Protein AF-A0A925H4L3-F1 (afdb_monomer_lite)

pLDDT: mean 75.93, std 16.61, range [45.19, 95.88]

Foldseek 3Di:
DVVVVVVVVVVVVVLVVVVVVVVVVVVVVCCVVVVVVVVVVVCCCVVCVVVVPVPPPPPDPPPPPPPPPDD

Structure (mmCIF, N/CA/C/O backbone):
data_AF-A0A925H4L3-F1
#
_entry.id   AF-A0A925H4L3-F1
#
loop_
_atom_site.group_PDB
_atom_site.id
_atom_site.type_symbol
_atom_site.label_atom_id
_atom_site.label_alt_id
_atom_site.label_comp_id
_atom_site.label_asym_id
_atom_site.label_entity_id
_atom_site.label_seq_id
_atom_site.pdbx_PDB_ins_code
_atom_site.Cartn_x
_atom_site.Cartn_y
_atom_site.Cartn_z
_atom_site.occupancy
_atom_site.B_iso_or_equiv
_atom_site.auth_seq_id
_atom_site.auth_comp_id
_atom_site.auth_asym_id
_atom_site.auth_atom_id
_atom_site.pdbx_PDB_model_num
ATOM 1 N N . MET A 1 1 ? -5.146 -20.350 19.273 1.00 56.69 1 MET A N 1
ATOM 2 C CA . MET A 1 1 ? -5.710 -19.948 17.957 1.00 56.69 1 MET A CA 1
ATOM 3 C C . MET A 1 1 ? -6.913 -18.996 18.026 1.00 56.69 1 MET A C 1
ATOM 5 O O . MET A 1 1 ? -6.999 -18.128 17.171 1.00 56.69 1 MET A O 1
ATOM 9 N N . ARG A 1 2 ? -7.823 -19.069 19.017 1.00 68.81 2 ARG A N 1
ATOM 10 C CA . ARG A 1 2 ? -9.000 -18.160 19.092 1.00 68.81 2 ARG A CA 1
ATOM 11 C C . ARG A 1 2 ? -8.672 -16.683 19.385 1.00 68.81 2 ARG A C 1
ATOM 13 O O . ARG A 1 2 ? -9.506 -15.820 19.133 1.00 68.81 2 ARG A O 1
ATOM 20 N N . THR A 1 3 ? -7.491 -16.404 19.930 1.00 79.00 3 THR A N 1
ATOM 21 C CA . THR A 1 3 ? -6.995 -15.055 20.249 1.00 79.00 3 THR A CA 1
ATOM 22 C C . THR A 1 3 ? -6.565 -14.293 19.001 1.00 79.00 3 THR A C 1
ATOM 24 O O . THR A 1 3 ? -7.114 -13.230 18.750 1.00 79.00 3 THR A O 1
ATOM 27 N N . LEU A 1 4 ? -5.743 -14.894 18.133 1.00 86.06 4 LEU A N 1
ATOM 28 C CA . LEU A 1 4 ? -5.286 -14.265 16.881 1.00 86.06 4 LEU A CA 1
ATOM 29 C C . LEU A 1 4 ? -6.447 -13.766 16.009 1.00 86.06 4 LEU A C 1
ATOM 31 O O . LEU A 1 4 ? -6.439 -12.647 15.508 1.00 86.06 4 LEU A O 1
ATOM 35 N N . LEU A 1 5 ? -7.491 -14.584 15.873 1.00 89.62 5 LEU A N 1
ATOM 36 C CA . LEU A 1 5 ? -8.666 -14.250 15.068 1.00 89.62 5 LEU A CA 1
ATOM 37 C C . LEU A 1 5 ? -9.500 -13.118 15.698 1.00 89.62 5 LEU A C 1
ATOM 39 O O . LEU A 1 5 ? -10.106 -12.316 14.986 1.00 89.62 5 LEU A O 1
ATOM 43 N N . LYS A 1 6 ? -9.505 -13.013 17.035 1.00 84.69 6 LYS A N 1
ATOM 44 C CA . LYS A 1 6 ? -10.092 -11.870 17.743 1.00 84.69 6 LYS A CA 1
ATOM 45 C C . LYS A 1 6 ? -9.251 -10.617 17.541 1.00 84.69 6 LYS A C 1
ATOM 47 O O . LYS A 1 6 ? -9.834 -9.589 17.220 1.00 84.69 6 LYS A O 1
ATOM 52 N N . ASP A 1 7 ? -7.933 -10.705 17.663 1.00 87.31 7 ASP A N 1
ATOM 53 C CA . ASP A 1 7 ? -7.032 -9.555 17.551 1.00 87.31 7 ASP A CA 1
ATOM 54 C C . ASP A 1 7 ? -7.083 -8.940 16.150 1.00 87.31 7 ASP A C 1
ATOM 56 O O . ASP A 1 7 ? -7.242 -7.728 16.018 1.00 87.31 7 ASP A O 1
ATOM 60 N N . VAL A 1 8 ? -7.097 -9.770 15.101 1.00 87.31 8 VAL A N 1
ATOM 61 C CA . VAL A 1 8 ? -7.303 -9.313 13.716 1.00 87.31 8 VAL A CA 1
ATOM 62 C C . VAL A 1 8 ? -8.666 -8.634 13.564 1.00 87.31 8 VAL A C 1
ATOM 64 O O . VAL A 1 8 ? -8.751 -7.533 13.021 1.00 87.31 8 VAL A O 1
ATOM 67 N N . ARG A 1 9 ? -9.745 -9.228 14.094 1.00 86.25 9 ARG A N 1
ATOM 68 C CA . ARG A 1 9 ? -11.090 -8.631 14.027 1.00 86.25 9 ARG A CA 1
ATOM 69 C C . ARG A 1 9 ? -11.180 -7.306 14.790 1.00 86.25 9 ARG A C 1
ATOM 71 O O . ARG A 1 9 ? -11.846 -6.378 14.331 1.00 86.25 9 ARG A O 1
ATOM 78 N N . PHE A 1 10 ? -10.520 -7.207 15.941 1.00 85.56 10 PHE A N 1
ATOM 79 C CA . PHE A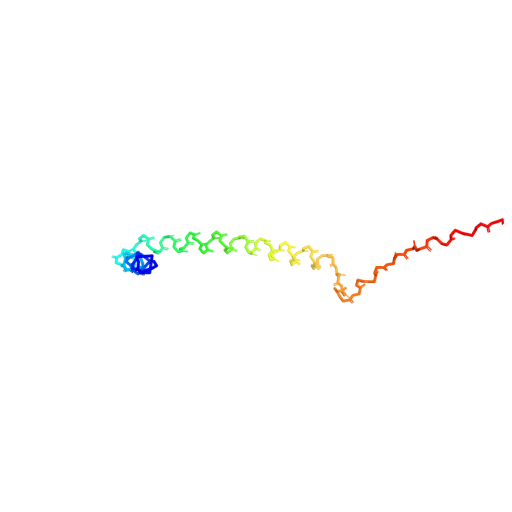 1 10 ? -10.426 -5.977 16.725 1.00 85.56 10 PHE A CA 1
ATOM 80 C C . PHE A 1 10 ? -9.598 -4.910 16.003 1.00 85.56 10 PHE A C 1
ATOM 82 O O . PHE A 1 10 ? -10.018 -3.753 15.964 1.00 85.56 10 PHE A O 1
ATOM 89 N N . GLY A 1 11 ? -8.484 -5.294 15.378 1.00 84.69 11 GLY A N 1
ATOM 90 C CA . GLY A 1 11 ? -7.649 -4.423 14.553 1.00 84.69 11 GLY A CA 1
ATOM 91 C C . GLY A 1 11 ? -8.418 -3.854 13.364 1.00 84.69 11 GLY A C 1
ATOM 92 O O . GLY A 1 11 ? -8.515 -2.638 13.228 1.00 84.69 11 GLY A O 1
ATOM 93 N N . VAL A 1 12 ? -9.077 -4.705 12.574 1.00 85.75 12 VAL A N 1
ATOM 94 C CA . VAL A 1 12 ? -9.919 -4.273 11.441 1.00 85.75 12 VAL A CA 1
ATOM 95 C C . VAL A 1 12 ? -11.025 -3.325 11.908 1.00 85.75 12 VAL A C 1
ATOM 97 O O . VAL A 1 12 ? -11.259 -2.285 11.296 1.00 85.75 12 VAL A O 1
ATOM 100 N N . ARG A 1 13 ? -11.673 -3.622 13.042 1.00 83.69 13 ARG A N 1
ATOM 101 C CA . ARG A 1 13 ? -12.707 -2.743 13.600 1.00 83.69 13 ARG A CA 1
ATOM 102 C C . ARG A 1 13 ? -12.149 -1.404 14.082 1.00 83.69 13 ARG A C 1
ATOM 104 O O . ARG A 1 13 ? -12.862 -0.411 14.006 1.00 83.69 13 ARG A O 1
ATOM 111 N N . ARG A 1 14 ? -10.900 -1.354 14.555 1.00 83.00 14 ARG A N 1
ATOM 112 C CA . ARG A 1 14 ? -10.200 -0.104 14.895 1.00 83.00 14 ARG A CA 1
ATOM 113 C C . ARG A 1 14 ? -9.882 0.710 13.644 1.00 83.00 14 ARG A C 1
ATOM 115 O O . ARG A 1 14 ? -10.215 1.889 13.639 1.00 83.00 14 ARG A O 1
ATOM 122 N N . LEU A 1 15 ? -9.365 0.086 12.579 1.00 81.12 15 LEU A N 1
ATOM 123 C CA . LEU A 1 15 ? -9.130 0.762 11.295 1.00 81.12 15 LEU A CA 1
ATOM 124 C C . LEU A 1 15 ? -10.426 1.354 10.713 1.00 81.12 15 LEU A C 1
ATOM 126 O O . LEU A 1 15 ? -10.446 2.512 10.302 1.00 81.12 15 LEU A O 1
ATOM 130 N N . LEU A 1 16 ? -11.533 0.609 10.743 1.00 81.88 16 LEU A N 1
ATOM 131 C CA . LEU A 1 16 ? -12.837 1.098 10.269 1.00 81.88 16 LEU A CA 1
ATOM 132 C C . LEU A 1 16 ? -13.401 2.247 11.123 1.00 81.88 16 LEU A C 1
ATOM 134 O O . LEU A 1 16 ? -14.206 3.035 10.639 1.00 81.88 16 LEU A O 1
ATOM 138 N N . LYS A 1 17 ? -12.990 2.352 12.393 1.00 82.69 17 LYS A N 1
ATOM 139 C CA . LYS A 1 17 ? -13.440 3.402 13.320 1.00 82.69 17 LYS A CA 1
ATOM 140 C C . LYS A 1 17 ? -12.593 4.680 13.233 1.00 82.69 17 LYS A C 1
ATOM 142 O O . LYS A 1 17 ? -13.042 5.720 13.702 1.00 82.69 17 LYS A O 1
ATOM 147 N N . SER A 1 18 ? -11.399 4.618 12.635 1.00 80.88 18 SER A N 1
ATOM 148 C CA . SER A 1 18 ? -10.501 5.759 12.401 1.00 80.88 18 SER A CA 1
ATOM 149 C C . SER A 1 18 ? -10.281 5.991 10.895 1.00 80.88 18 SER A C 1
ATOM 151 O O . SER A 1 18 ? -9.196 5.703 10.377 1.00 80.88 18 SER A O 1
ATOM 153 N N . PRO A 1 19 ? -11.292 6.502 10.167 1.00 77.12 19 PRO A N 1
ATOM 154 C CA . PRO A 1 19 ? -11.270 6.557 8.705 1.00 77.12 19 PRO A CA 1
ATOM 155 C C . PRO A 1 19 ? -10.120 7.405 8.148 1.00 77.12 19 PRO A C 1
ATOM 157 O O . PRO A 1 19 ? -9.519 7.010 7.158 1.00 77.12 19 PRO A O 1
ATOM 160 N N . GLY A 1 20 ? -9.743 8.510 8.804 1.00 87.12 20 GLY A N 1
ATOM 161 C CA . GLY A 1 20 ? -8.651 9.373 8.331 1.00 87.12 20 GLY A CA 1
ATOM 162 C C . GLY A 1 20 ? -7.297 8.657 8.251 1.00 87.12 20 GLY A C 1
ATOM 163 O O . GLY A 1 20 ? -6.648 8.668 7.208 1.00 87.12 20 GLY A O 1
ATOM 164 N N . PHE A 1 21 ? -6.897 7.967 9.324 1.00 86.94 21 PHE A N 1
ATOM 165 C CA . PHE A 1 21 ? -5.648 7.197 9.344 1.00 86.94 21 PHE A CA 1
ATOM 166 C C . PHE A 1 21 ? -5.680 6.039 8.344 1.00 86.94 21 PHE A C 1
ATOM 168 O O . PHE A 1 21 ? -4.716 5.820 7.618 1.00 86.94 21 PHE A O 1
ATOM 175 N N . THR A 1 22 ? -6.802 5.323 8.275 1.00 90.44 22 THR A N 1
ATOM 176 C CA . THR A 1 22 ? -6.960 4.181 7.372 1.00 90.44 22 THR A CA 1
ATOM 177 C C . THR A 1 22 ? -6.873 4.599 5.910 1.00 90.44 22 THR A C 1
ATOM 179 O O . THR A 1 22 ? -6.206 3.921 5.137 1.00 90.44 22 THR A O 1
ATOM 182 N N . VAL A 1 23 ? -7.474 5.729 5.529 1.00 92.38 23 VAL A N 1
ATOM 183 C CA . VAL A 1 23 ? -7.381 6.256 4.160 1.00 92.38 23 VAL A CA 1
ATOM 184 C C . VAL A 1 23 ? -5.936 6.585 3.801 1.00 92.38 23 VAL A C 1
ATOM 186 O O . VAL A 1 23 ? -5.472 6.160 2.749 1.00 92.38 23 VAL A O 1
ATOM 189 N N . ILE A 1 24 ? -5.201 7.274 4.679 1.00 94.69 24 ILE A N 1
ATOM 190 C CA . ILE A 1 24 ? -3.788 7.604 4.436 1.00 94.69 24 ILE A CA 1
ATOM 191 C C . ILE A 1 24 ? -2.943 6.329 4.358 1.00 94.69 24 ILE A C 1
ATOM 193 O O . ILE A 1 24 ? -2.131 6.187 3.449 1.00 94.69 24 ILE A O 1
ATOM 197 N N . ALA A 1 25 ? -3.148 5.377 5.270 1.00 93.06 25 ALA A N 1
ATOM 198 C CA . ALA A 1 25 ? -2.424 4.111 5.276 1.00 93.06 25 ALA A CA 1
ATOM 199 C C . ALA A 1 25 ? -2.670 3.304 3.991 1.00 93.06 25 ALA A C 1
ATOM 201 O O . ALA A 1 25 ? -1.721 2.824 3.375 1.00 93.06 25 ALA A O 1
ATOM 202 N N . VAL A 1 26 ? -3.930 3.195 3.559 1.00 94.19 26 VAL A N 1
ATOM 203 C CA . VAL A 1 26 ? -4.308 2.510 2.315 1.00 94.19 26 VAL A CA 1
ATOM 204 C C . VAL A 1 26 ? -3.760 3.249 1.100 1.00 94.19 26 VAL A C 1
ATOM 206 O O . VAL A 1 26 ? -3.217 2.600 0.214 1.00 94.19 26 VAL A O 1
ATOM 209 N N . ALA A 1 27 ? -3.849 4.580 1.060 1.00 95.75 27 ALA A N 1
ATOM 210 C CA . ALA A 1 27 ? -3.316 5.382 -0.036 1.00 95.75 27 ALA A CA 1
ATOM 211 C C . ALA A 1 27 ? -1.799 5.213 -0.160 1.00 95.75 27 ALA A C 1
ATOM 213 O O . ALA A 1 27 ? -1.316 4.906 -1.242 1.00 95.75 27 ALA A O 1
ATOM 214 N N . SER A 1 28 ? -1.053 5.322 0.941 1.00 95.69 28 SER A N 1
ATOM 215 C CA . SER A 1 28 ? 0.398 5.105 0.960 1.00 95.69 28 SER A CA 1
ATOM 216 C C . SER A 1 28 ? 0.776 3.692 0.523 1.00 95.69 28 SER A C 1
ATOM 218 O O . SER A 1 28 ? 1.698 3.518 -0.272 1.00 95.69 28 SER A O 1
ATOM 220 N N . LEU A 1 29 ? 0.048 2.677 1.000 1.00 95.00 29 LEU A N 1
ATOM 221 C CA . LEU A 1 29 ? 0.280 1.287 0.619 1.00 95.00 29 LEU A CA 1
ATOM 222 C C . LEU A 1 29 ? -0.009 1.063 -0.871 1.00 95.00 29 LEU A C 1
ATOM 224 O O . LEU A 1 29 ? 0.804 0.472 -1.577 1.00 95.00 29 LEU A O 1
ATOM 228 N N . ALA A 1 30 ? -1.136 1.578 -1.361 1.00 95.88 30 ALA A N 1
ATOM 229 C CA . ALA A 1 30 ? -1.516 1.506 -2.764 1.00 95.88 30 ALA A CA 1
ATOM 230 C C . ALA A 1 30 ? -0.515 2.241 -3.660 1.00 95.88 30 ALA A C 1
ATOM 232 O O . ALA A 1 30 ? -0.185 1.744 -4.731 1.00 95.88 30 ALA A O 1
ATOM 233 N N . LEU A 1 31 ? 0.005 3.388 -3.216 1.00 95.88 31 LEU A N 1
ATOM 234 C CA . LEU A 1 31 ? 0.975 4.177 -3.967 1.00 95.88 31 LEU A CA 1
ATOM 235 C C . LEU A 1 31 ? 2.339 3.485 -4.008 1.00 95.88 31 LEU A C 1
ATOM 237 O O . LEU A 1 31 ? 2.939 3.414 -5.071 1.00 95.88 31 LEU A O 1
ATOM 241 N N . GLY A 1 32 ? 2.796 2.902 -2.897 1.00 95.00 32 GLY A N 1
ATOM 242 C CA . GLY A 1 32 ? 4.037 2.123 -2.859 1.00 95.00 32 GLY A CA 1
ATOM 243 C C . GLY A 1 32 ? 3.976 0.868 -3.735 1.00 95.00 32 GLY A C 1
ATOM 244 O O . GLY A 1 32 ? 4.879 0.624 -4.535 1.00 95.00 32 GLY A O 1
ATOM 245 N N . ILE A 1 33 ? 2.888 0.096 -3.635 1.00 95.88 33 ILE A N 1
ATOM 246 C CA . ILE A 1 33 ? 2.681 -1.100 -4.467 1.00 95.88 33 ILE A CA 1
ATOM 247 C C . ILE A 1 33 ? 2.519 -0.693 -5.935 1.00 95.88 33 ILE A C 1
ATOM 249 O O . ILE A 1 33 ? 3.219 -1.207 -6.801 1.00 95.88 33 ILE A O 1
ATOM 253 N N . GLY A 1 34 ? 1.636 0.268 -6.209 1.00 93.94 34 GLY A N 1
ATOM 254 C CA . GLY A 1 34 ? 1.321 0.742 -7.551 1.00 93.94 34 GLY A CA 1
ATOM 255 C C . GLY A 1 34 ? 2.521 1.364 -8.254 1.00 93.94 34 GLY A C 1
ATOM 256 O O . GLY A 1 34 ? 2.726 1.083 -9.428 1.00 93.94 34 GLY A O 1
ATOM 257 N N . ALA A 1 35 ? 3.354 2.134 -7.550 1.00 95.75 35 ALA A N 1
ATOM 258 C CA . ALA A 1 35 ? 4.585 2.689 -8.104 1.00 95.75 35 ALA A CA 1
ATOM 259 C C . ALA A 1 35 ? 5.576 1.584 -8.483 1.00 95.75 35 ALA A C 1
ATOM 261 O O . ALA A 1 35 ? 6.065 1.577 -9.611 1.00 95.75 35 ALA A O 1
ATOM 262 N N . ASN A 1 36 ? 5.821 0.609 -7.601 1.00 93.44 36 ASN A N 1
ATOM 263 C CA . ASN A 1 36 ? 6.707 -0.515 -7.918 1.00 93.44 36 ASN A CA 1
ATOM 264 C C . ASN A 1 36 ? 6.183 -1.342 -9.100 1.00 93.44 36 ASN A C 1
ATOM 266 O O . ASN A 1 36 ? 6.943 -1.671 -10.012 1.00 93.44 36 ASN A O 1
ATOM 270 N N . THR A 1 37 ? 4.884 -1.645 -9.124 1.00 93.88 37 THR A N 1
ATOM 271 C CA . THR A 1 37 ? 4.253 -2.356 -10.241 1.00 93.88 37 THR A CA 1
ATOM 272 C C . THR A 1 37 ? 4.300 -1.540 -11.531 1.00 93.88 37 THR A C 1
ATOM 274 O O . THR A 1 37 ? 4.591 -2.100 -12.584 1.00 93.88 37 THR A O 1
ATOM 277 N N . ALA A 1 38 ? 4.056 -0.229 -11.475 1.00 93.12 38 ALA A N 1
ATOM 278 C CA . ALA A 1 38 ? 4.101 0.656 -12.635 1.00 93.12 38 ALA A CA 1
ATOM 279 C C . ALA A 1 38 ? 5.517 0.769 -13.196 1.00 93.12 38 ALA A C 1
ATOM 281 O O . ALA A 1 38 ? 5.678 0.692 -14.406 1.00 93.12 38 ALA A O 1
ATOM 282 N N . ILE A 1 39 ? 6.539 0.882 -12.343 1.00 91.12 39 ILE A N 1
ATOM 283 C CA . ILE A 1 39 ? 7.940 0.896 -12.770 1.00 91.12 39 ILE A CA 1
ATOM 284 C C . ILE A 1 39 ? 8.295 -0.432 -13.430 1.00 91.12 39 ILE A C 1
ATOM 286 O O . ILE A 1 39 ? 8.810 -0.422 -14.540 1.00 91.12 39 ILE A O 1
ATOM 290 N N . PHE A 1 40 ? 7.984 -1.571 -12.806 1.00 85.12 40 PHE A N 1
ATOM 291 C CA . PHE A 1 40 ? 8.287 -2.872 -13.403 1.00 85.12 40 PHE A CA 1
ATOM 292 C C . PHE A 1 40 ? 7.530 -3.085 -14.716 1.00 85.12 40 PHE A C 1
ATOM 294 O O . PHE A 1 40 ? 8.123 -3.506 -15.701 1.00 85.12 40 PHE A O 1
ATOM 301 N N . SER A 1 41 ? 6.245 -2.733 -14.765 1.00 86.38 41 SER A N 1
ATOM 302 C CA . SER A 1 41 ? 5.420 -2.816 -15.972 1.00 86.38 41 SER A CA 1
ATOM 303 C C . SER A 1 41 ? 5.922 -1.883 -17.072 1.00 86.38 41 SER A C 1
ATOM 305 O O . SER A 1 41 ? 6.000 -2.285 -18.230 1.00 86.38 41 SER A O 1
ATOM 307 N N . LEU A 1 42 ? 6.330 -0.659 -16.728 1.00 87.38 42 LEU A N 1
ATOM 308 C CA . LEU A 1 42 ? 6.893 0.313 -17.660 1.00 87.38 42 LEU A CA 1
ATOM 309 C C . LEU A 1 42 ? 8.255 -0.143 -18.170 1.00 87.38 42 LEU A C 1
ATOM 311 O O . LEU A 1 42 ? 8.483 -0.096 -19.371 1.00 87.38 42 LEU A O 1
ATOM 315 N N . VAL A 1 43 ? 9.143 -0.612 -17.295 1.00 86.56 43 VAL A N 1
ATOM 316 C CA . VAL A 1 43 ? 10.445 -1.170 -17.676 1.00 86.56 43 VAL A CA 1
ATOM 317 C C . VAL A 1 43 ? 10.231 -2.379 -18.572 1.00 86.56 43 VAL A C 1
ATOM 319 O O . VAL A 1 43 ? 10.765 -2.410 -19.669 1.00 86.56 43 VAL A O 1
ATOM 322 N N . ASN A 1 44 ? 9.380 -3.320 -18.176 1.00 79.62 44 ASN A N 1
ATOM 323 C CA . ASN A 1 44 ? 9.023 -4.478 -18.984 1.00 79.62 44 ASN A CA 1
ATOM 324 C C . ASN A 1 44 ? 8.457 -4.047 -20.347 1.00 79.62 44 ASN A C 1
ATOM 326 O O . ASN A 1 44 ? 8.895 -4.538 -21.374 1.00 79.62 44 ASN A O 1
ATOM 330 N N . THR A 1 45 ? 7.557 -3.066 -20.396 1.00 78.00 45 THR A N 1
ATOM 331 C CA . THR A 1 45 ? 6.934 -2.604 -21.647 1.00 78.00 45 THR A CA 1
ATOM 332 C C . THR A 1 45 ? 7.902 -1.823 -22.528 1.00 78.00 45 THR A C 1
ATOM 334 O O . THR A 1 45 ? 7.908 -2.023 -23.732 1.00 78.00 45 THR A O 1
ATOM 337 N N . VAL A 1 46 ? 8.727 -0.936 -21.975 1.00 77.62 46 VAL A N 1
ATOM 338 C CA . VAL A 1 46 ? 9.662 -0.095 -22.737 1.00 77.62 46 VAL A CA 1
ATOM 339 C C . VAL A 1 46 ? 10.883 -0.899 -23.168 1.00 77.62 46 VAL A C 1
ATOM 341 O O . VAL A 1 46 ? 11.317 -0.763 -24.308 1.00 77.62 46 VAL A O 1
ATOM 344 N N . LEU A 1 47 ? 11.413 -1.756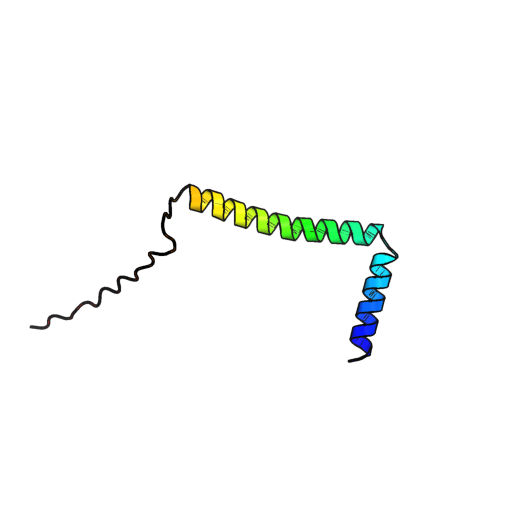 -22.295 1.00 65.31 47 LEU A N 1
ATOM 345 C CA . LEU A 1 47 ? 12.561 -2.608 -22.591 1.00 65.31 47 LEU A CA 1
ATOM 346 C C . LEU A 1 47 ? 12.161 -3.749 -23.545 1.00 65.31 47 LEU A C 1
ATOM 348 O O . LEU A 1 47 ? 12.866 -3.963 -24.526 1.00 65.31 47 LEU A O 1
ATOM 352 N N . LEU A 1 48 ? 10.999 -4.400 -23.353 1.00 59.59 48 LEU A N 1
ATOM 353 C CA . LEU A 1 48 ? 10.506 -5.468 -24.248 1.00 59.59 48 LEU A CA 1
ATOM 354 C C . LEU A 1 4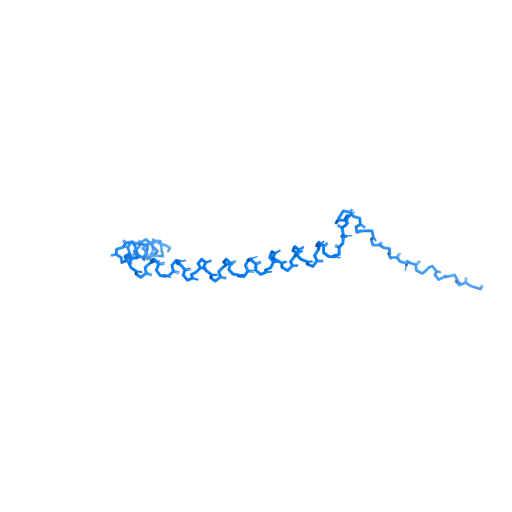8 ? 9.733 -4.974 -25.482 1.00 59.59 48 LEU A C 1
ATOM 356 O O . LEU A 1 48 ? 9.537 -5.753 -26.406 1.00 59.59 48 LEU A O 1
ATOM 360 N N . ARG A 1 49 ? 9.271 -3.716 -25.559 1.00 56.12 49 ARG A N 1
ATOM 361 C CA . ARG A 1 49 ? 8.825 -3.150 -26.854 1.00 56.12 49 ARG A CA 1
ATOM 362 C C . ARG A 1 49 ? 9.956 -2.515 -27.645 1.00 56.12 49 ARG A C 1
ATOM 364 O O . ARG A 1 49 ? 9.814 -2.409 -28.858 1.00 56.12 49 ARG A O 1
ATOM 371 N N . ARG A 1 50 ? 11.062 -2.093 -27.014 1.00 52.06 50 ARG A N 1
ATOM 372 C CA . ARG A 1 50 ? 12.268 -1.691 -27.764 1.00 52.06 50 ARG A CA 1
ATOM 373 C C . ARG A 1 50 ? 13.116 -2.881 -28.210 1.00 52.06 50 ARG A C 1
ATOM 375 O O . ARG A 1 50 ? 13.805 -2.747 -29.213 1.00 52.06 50 ARG A O 1
ATOM 382 N N . LEU A 1 51 ? 13.045 -4.028 -27.532 1.00 45.19 51 LEU A N 1
ATOM 383 C CA . LEU A 1 51 ? 13.550 -5.301 -28.047 1.00 45.19 51 LEU A CA 1
ATOM 384 C C . LEU A 1 51 ? 12.358 -6.151 -28.492 1.00 45.19 51 LEU A C 1
ATOM 386 O O . LEU A 1 51 ? 11.745 -6.773 -27.633 1.00 45.19 51 LEU A O 1
ATOM 390 N N . PRO A 1 52 ? 12.006 -6.195 -29.788 1.00 49.47 52 PRO A N 1
ATOM 391 C CA . PRO A 1 52 ? 10.962 -7.074 -30.300 1.00 49.47 52 PRO A CA 1
ATOM 392 C C . PRO A 1 52 ? 11.347 -8.535 -30.038 1.00 49.47 52 PRO A C 1
ATOM 394 O O . PRO A 1 52 ? 11.922 -9.205 -30.888 1.00 49.47 52 PRO A O 1
ATOM 397 N N . VAL A 1 53 ? 11.028 -9.054 -28.856 1.00 50.28 53 VAL A N 1
ATOM 398 C CA . VAL A 1 53 ? 11.058 -10.490 -28.583 1.00 50.28 53 VAL A CA 1
ATOM 399 C C . VAL A 1 53 ? 9.716 -11.053 -29.017 1.00 50.28 53 VAL A C 1
ATOM 401 O O . VAL A 1 53 ? 8.837 -11.385 -28.227 1.00 50.28 53 VAL A O 1
ATOM 404 N N . ALA A 1 54 ? 9.560 -11.107 -30.335 1.00 50.75 54 ALA A N 1
ATOM 405 C CA . ALA A 1 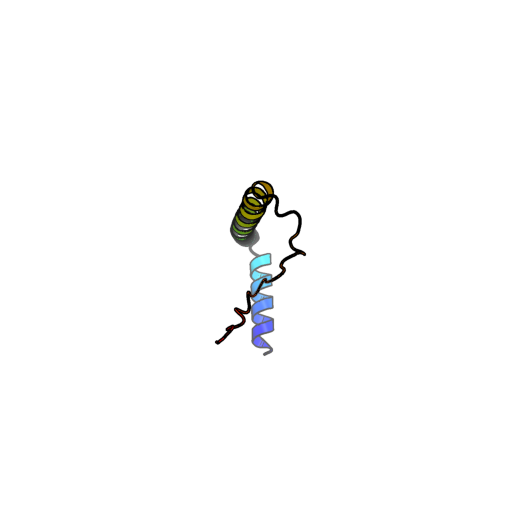54 ? 8.472 -11.762 -31.037 1.00 50.75 54 ALA A CA 1
ATOM 406 C C . ALA A 1 54 ? 8.559 -13.296 -30.918 1.00 50.75 54 ALA A C 1
ATOM 408 O O . ALA A 1 54 ? 8.505 -13.959 -31.937 1.00 50.75 54 ALA A O 1
ATOM 409 N N . ASP A 1 55 ? 8.763 -13.841 -29.710 1.00 51.25 55 ASP A N 1
ATOM 410 C CA . ASP A 1 55 ? 8.512 -15.245 -29.347 1.00 51.25 55 ASP A CA 1
ATOM 411 C C . ASP A 1 55 ? 9.146 -15.576 -27.980 1.00 51.25 55 ASP A C 1
ATOM 413 O O . ASP A 1 55 ? 10.239 -16.137 -27.886 1.00 51.25 55 ASP A O 1
ATOM 417 N N . SER A 1 56 ? 8.438 -15.323 -26.874 1.00 49.09 56 SER A N 1
ATOM 418 C CA . SER A 1 56 ? 8.785 -15.956 -25.585 1.00 49.09 56 SER A CA 1
ATOM 419 C C . SER A 1 56 ? 8.566 -17.484 -25.602 1.00 49.09 56 SER A C 1
ATOM 421 O O . SER A 1 56 ? 8.968 -18.169 -24.666 1.00 49.09 56 SER A O 1
ATOM 423 N N . GLY A 1 57 ? 7.957 -18.031 -26.666 1.00 53.62 57 GLY A N 1
ATOM 424 C CA . GLY A 1 57 ? 7.727 -19.465 -26.8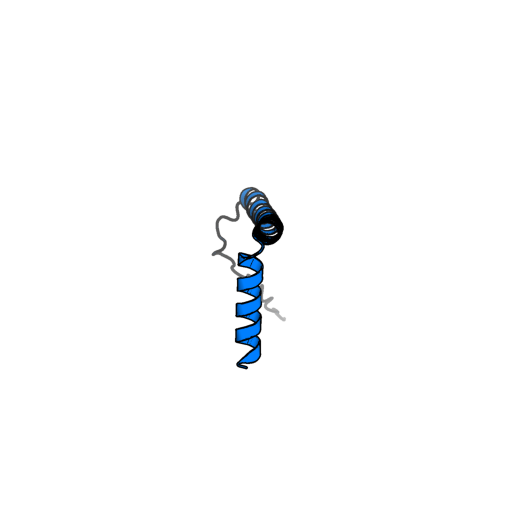78 1.00 53.62 57 GLY A CA 1
ATOM 425 C C . GLY A 1 57 ? 8.839 -20.220 -27.625 1.00 53.62 57 GLY A C 1
ATOM 426 O O . GLY A 1 57 ? 8.731 -21.434 -27.767 1.00 53.62 57 GLY A O 1
ATOM 427 N N . ARG A 1 58 ? 9.908 -19.552 -28.092 1.00 50.53 58 ARG A N 1
ATOM 428 C CA . ARG A 1 58 ? 11.028 -20.180 -28.836 1.00 50.53 58 ARG A CA 1
ATOM 429 C C . ARG A 1 58 ? 12.358 -20.175 -28.080 1.00 50.53 58 ARG A C 1
ATOM 431 O O . ARG A 1 58 ? 13.423 -20.088 -28.688 1.00 50.53 58 ARG A O 1
ATOM 438 N N . LEU A 1 59 ? 12.325 -20.330 -26.758 1.00 52.81 59 LEU A N 1
ATOM 439 C CA . LEU A 1 59 ? 13.530 -20.642 -25.982 1.00 52.81 59 LEU A CA 1
ATOM 440 C C . LEU A 1 59 ? 14.005 -22.072 -26.305 1.00 52.81 59 LEU A C 1
ATOM 442 O O . LEU A 1 59 ? 13.800 -23.007 -25.538 1.00 52.81 59 LEU A O 1
ATOM 446 N N . VAL A 1 60 ? 14.622 -22.252 -27.473 1.00 57.84 60 VAL A N 1
ATOM 447 C CA . VAL A 1 60 ? 15.365 -23.463 -27.822 1.00 57.84 60 VAL A CA 1
ATOM 448 C C . VAL A 1 60 ? 16.762 -23.302 -27.238 1.00 57.84 60 VAL A C 1
ATOM 450 O O . VAL A 1 60 ? 17.583 -22.542 -27.749 1.00 57.84 60 VAL A O 1
ATOM 453 N N . SER A 1 61 ? 17.013 -24.004 -26.135 1.00 54.41 61 SER A N 1
ATOM 454 C CA . SER A 1 61 ? 18.352 -24.163 -25.575 1.00 54.41 61 SER A CA 1
ATOM 455 C C . SER A 1 61 ? 19.199 -24.967 -26.565 1.00 54.41 61 SER A C 1
ATOM 457 O O . SER A 1 61 ? 19.083 -26.189 -26.645 1.00 54.41 61 SER A O 1
ATOM 459 N N . LEU A 1 62 ? 20.022 -24.286 -27.365 1.00 53.56 62 LEU A N 1
ATOM 460 C CA . LEU A 1 62 ? 21.063 -24.934 -28.158 1.00 53.56 62 LEU A CA 1
ATOM 461 C C . LEU A 1 62 ? 22.232 -25.264 -27.224 1.00 53.56 62 LEU A C 1
ATOM 463 O O . LEU A 1 62 ? 23.223 -24.541 -27.157 1.00 53.56 62 LEU A O 1
ATOM 467 N N . SER A 1 63 ? 22.110 -26.365 -26.482 1.00 54.19 63 SER A N 1
ATOM 468 C CA . SER A 1 63 ? 23.274 -27.022 -25.895 1.00 54.19 63 SER A CA 1
ATOM 469 C C . SER A 1 63 ? 24.088 -27.615 -27.040 1.00 54.19 63 SER A C 1
ATOM 471 O O . SER A 1 63 ? 23.772 -28.691 -27.545 1.00 54.19 63 SER A O 1
ATOM 473 N N . VAL A 1 64 ? 25.127 -26.898 -27.472 1.00 59.56 64 VAL A N 1
ATOM 474 C CA . VAL A 1 64 ? 26.201 -27.484 -28.278 1.00 59.56 64 VAL A CA 1
ATOM 475 C C . VAL A 1 64 ? 26.867 -28.537 -27.399 1.00 59.56 64 VAL A C 1
ATOM 477 O O . VAL A 1 64 ? 27.737 -28.244 -26.583 1.00 59.56 64 VAL A O 1
ATOM 480 N N . SER A 1 65 ? 26.396 -29.776 -27.525 1.00 63.25 65 SER A N 1
ATOM 481 C CA . SER A 1 65 ? 27.152 -30.948 -27.121 1.00 63.25 65 SER A CA 1
ATOM 482 C C . SER A 1 65 ? 28.288 -31.045 -28.127 1.00 63.25 65 SER A C 1
ATOM 484 O O . SER A 1 65 ? 28.103 -31.525 -29.245 1.00 63.25 65 SER A O 1
ATOM 486 N N . GLY A 1 66 ? 29.432 -30.464 -27.757 1.00 60.03 66 GLY A N 1
ATOM 487 C CA . GLY A 1 66 ? 30.695 -30.716 -28.426 1.00 60.03 66 GLY A CA 1
ATOM 488 C C . GLY A 1 66 ? 30.908 -32.219 -28.404 1.00 60.03 66 GLY A C 1
ATOM 489 O O . GLY A 1 66 ? 31.185 -32.799 -27.359 1.00 60.03 66 GLY A O 1
ATOM 490 N N . LYS A 1 67 ? 30.645 -32.853 -29.543 1.00 64.50 67 LYS A N 1
ATOM 491 C CA . LYS A 1 67 ? 31.025 -34.229 -29.783 1.00 64.50 67 LYS A CA 1
ATOM 492 C C . LYS A 1 67 ? 32.533 -34.192 -29.947 1.00 64.50 67 LYS A C 1
ATOM 494 O O . LYS A 1 67 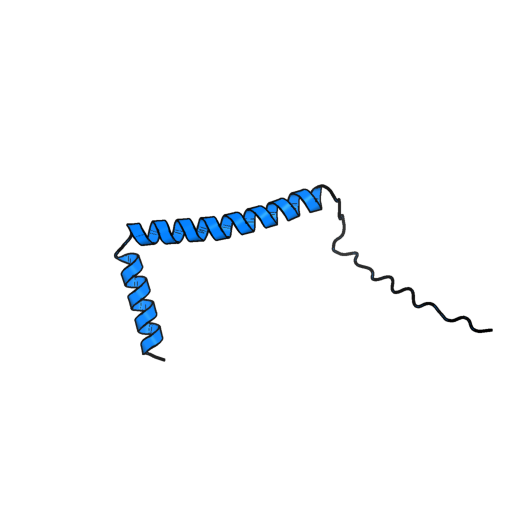? 33.037 -33.709 -30.957 1.00 64.50 67 LYS A O 1
ATOM 499 N N . ASP A 1 68 ? 33.205 -34.606 -28.880 1.00 64.44 68 ASP A N 1
ATOM 500 C CA . ASP A 1 68 ? 34.627 -34.899 -28.838 1.00 64.44 68 ASP A CA 1
ATOM 501 C C . ASP A 1 68 ? 34.924 -35.961 -29.903 1.00 64.44 68 ASP A C 1
ATOM 503 O O . ASP A 1 68 ? 34.869 -37.164 -29.649 1.00 64.44 68 ASP A O 1
ATOM 507 N N . ASP A 1 69 ? 35.182 -35.518 -31.131 1.00 60.66 69 ASP A N 1
ATOM 508 C CA . ASP A 1 69 ? 35.707 -36.376 -32.182 1.00 60.66 69 ASP A CA 1
ATOM 509 C C . ASP A 1 69 ? 37.211 -36.525 -31.943 1.00 60.66 69 ASP A C 1
ATOM 511 O O . ASP A 1 69 ? 38.066 -35.850 -32.511 1.00 60.66 69 ASP A O 1
ATOM 515 N N . THR A 1 70 ? 37.504 -37.422 -31.005 1.00 61.56 70 THR A N 1
ATOM 516 C CA . THR A 1 70 ? 38.770 -38.127 -30.886 1.00 61.56 70 THR A CA 1
ATOM 517 C C . THR A 1 70 ? 39.057 -38.886 -32.182 1.00 61.56 70 THR A C 1
ATOM 519 O O . THR A 1 70 ? 38.302 -39.803 -32.514 1.00 61.56 70 THR A O 1
ATOM 522 N N . MET A 1 71 ? 40.146 -38.533 -32.867 1.00 48.69 71 MET A N 1
ATOM 523 C CA . MET A 1 71 ? 41.265 -39.403 -33.293 1.00 48.69 71 MET A CA 1
ATOM 524 C C . MET A 1 71 ? 42.033 -38.794 -34.464 1.00 48.69 71 MET A C 1
ATOM 526 O O . MET A 1 71 ? 41.404 -38.476 -35.495 1.00 48.69 71 MET A O 1
#

Sequence (71 aa):
MRTLLKDVRFGVRRLLKSPGFTVIAVASLALGIGANTAIFSLVNTVLLRRLPVADSGRLVSLSVSGKDDTM

Radius of gyration: 25.81 Å; chains: 1; bounding box: 55×49×54 Å

Secondary structure (DSSP, 8-state):
-HHHHHHHHHHHHHHHH-HHHHHHHHHHHHHHHHHHHHHHHHHHHHHHHHTT---TT--------------